Protein AF-E4SMY9-F1 (afdb_monomer_lite)

Secondary structure (DSSP, 8-state):
-HHHHHHHT--PEEP-SSSPEEPTT--EETGGGTTSEEEEEPTT-S-EEE--EEE-TTS-S--SEEEEEEEEEE-SSTT-EEEEEEEEETTEEEEEEE---SSSEEEEEE-S-HHHHHHHHHHHHT--

Foldseek 3Di:
DVVVCVVVVFDKDKDPVPAFDAELLGDTPPVCLVVFFEWEDDPPDPDIDTFFEHDDLPPPDPGQWHFNIWIKTHDDDGQFIWIWGFTAGPNATFIKIFGDSDDRYTYIYGDPPPVVRVVSRCVSVVND

Organism: Lactobacillus amylovorus (strain GRL 1112) (NCBI:txid695560)

InterPro domains:
  IPR031927 Domain of unknown function DUF4767 [PF15983] (1-124)

pLDDT: mean 91.86, std 8.07, range [57.59, 98.44]

Radius of gyration: 13.88 Å; chains: 1; bounding box: 33×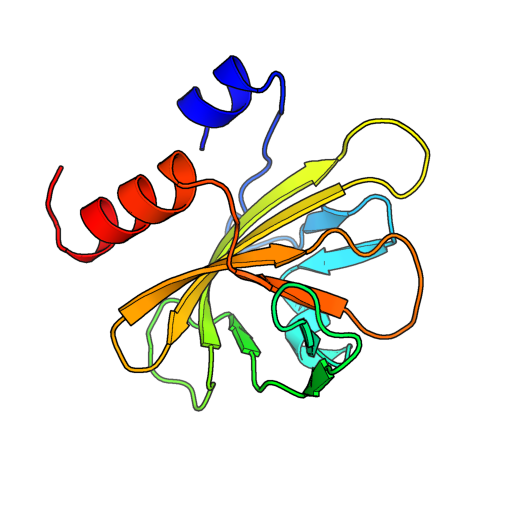34×29 Å

Sequence (128 aa):
MNRFGTKMKQKYKEYNGQESIETLAGEKYPDDFNNRTFKMCSDNSKKTETINIGWDPSLKKDYDYHVVSIFNCNVGNPEQHITYLFSVHDGQPVALVDQTTNGSDCMVKETANQEVRTAFANIFEGNN

Structure (mmCIF, N/CA/C/O backbone):
data_AF-E4SMY9-F1
#
_entry.id   AF-E4SMY9-F1
#
loop_
_atom_site.group_PDB
_atom_site.id
_atom_site.type_symbol
_atom_site.label_atom_id
_atom_site.label_alt_id
_atom_site.label_comp_id
_atom_site.label_asym_id
_atom_site.label_entity_id
_atom_site.label_seq_id
_atom_site.pdbx_PDB_ins_code
_atom_site.Cartn_x
_atom_site.Cartn_y
_atom_site.Cartn_z
_atom_site.occupancy
_atom_site.B_iso_or_equiv
_atom_site.auth_seq_id
_atom_site.auth_comp_id
_atom_site.auth_asym_id
_atom_site.auth_atom_id
_atom_site.pdbx_PDB_model_num
ATOM 1 N N . MET A 1 1 ? -0.209 12.789 -2.522 1.00 84.88 1 MET A N 1
ATOM 2 C CA . MET A 1 1 ? 1.076 12.276 -3.059 1.00 84.88 1 MET A CA 1
ATOM 3 C C . MET A 1 1 ? 1.822 13.217 -4.011 1.00 84.88 1 MET A C 1
ATOM 5 O O . MET A 1 1 ? 3.043 13.184 -3.995 1.00 84.88 1 MET A O 1
ATOM 9 N N . ASN A 1 2 ? 1.169 14.096 -4.785 1.00 82.12 2 ASN A N 1
ATOM 10 C CA . ASN A 1 2 ? 1.859 14.957 -5.771 1.00 82.12 2 ASN A CA 1
ATOM 11 C C . ASN A 1 2 ? 2.958 15.867 -5.192 1.00 82.12 2 ASN A C 1
ATOM 13 O O . ASN A 1 2 ? 4.069 15.877 -5.709 1.00 82.12 2 ASN A O 1
ATOM 17 N N . ARG A 1 3 ? 2.690 16.603 -4.102 1.00 85.75 3 ARG A N 1
ATOM 18 C CA . ARG A 1 3 ? 3.692 17.490 -3.470 1.00 85.75 3 ARG A CA 1
ATOM 19 C C . ARG A 1 3 ? 4.922 16.714 -2.987 1.00 85.75 3 ARG A C 1
ATOM 21 O O . ARG A 1 3 ? 6.050 17.118 -3.260 1.00 85.75 3 ARG A O 1
ATOM 28 N N . PHE A 1 4 ? 4.683 15.594 -2.309 1.00 87.81 4 PHE A N 1
ATOM 29 C CA . PHE A 1 4 ? 5.724 14.677 -1.853 1.00 87.81 4 PHE A CA 1
ATOM 30 C C . PHE A 1 4 ? 6.522 14.103 -3.032 1.00 87.81 4 PHE A C 1
ATOM 32 O O . PHE A 1 4 ? 7.747 14.192 -3.054 1.00 87.81 4 PHE A O 1
ATOM 39 N N . GLY A 1 5 ? 5.826 13.607 -4.059 1.00 84.38 5 GLY A N 1
ATOM 40 C CA . GLY A 1 5 ? 6.430 13.096 -5.284 1.00 84.38 5 GLY A CA 1
ATOM 41 C C . GLY A 1 5 ? 7.335 14.124 -5.960 1.00 84.38 5 GLY A C 1
ATOM 42 O O . GLY A 1 5 ? 8.495 13.830 -6.229 1.00 84.38 5 GLY A O 1
ATOM 43 N N . THR A 1 6 ? 6.875 15.366 -6.135 1.00 88.44 6 THR A N 1
ATOM 44 C CA . THR A 1 6 ? 7.694 16.454 -6.696 1.00 88.44 6 THR A CA 1
ATOM 45 C C . THR A 1 6 ? 8.964 16.699 -5.880 1.00 88.44 6 THR A C 1
ATOM 47 O O . THR A 1 6 ? 10.048 16.784 -6.458 1.00 88.44 6 THR A O 1
ATOM 50 N N . LYS A 1 7 ? 8.860 16.761 -4.545 1.00 90.25 7 LYS A N 1
ATOM 51 C CA . LYS A 1 7 ? 10.011 16.939 -3.641 1.00 90.25 7 LYS A CA 1
ATOM 52 C C . LYS A 1 7 ? 11.026 15.798 -3.778 1.00 90.25 7 LYS A C 1
ATOM 54 O O . LYS A 1 7 ? 12.226 16.053 -3.820 1.00 90.25 7 LYS A O 1
ATOM 59 N N . MET A 1 8 ? 10.544 14.563 -3.893 1.00 88.25 8 MET A N 1
ATOM 60 C CA . MET A 1 8 ? 11.370 13.357 -4.003 1.00 88.25 8 MET A CA 1
ATOM 61 C C . MET A 1 8 ? 11.770 13.002 -5.444 1.00 88.25 8 MET A C 1
ATOM 63 O O . MET A 1 8 ? 12.463 12.010 -5.651 1.00 88.25 8 MET A O 1
ATOM 67 N N . LYS A 1 9 ? 11.347 13.789 -6.445 1.00 90.69 9 LYS A N 1
ATOM 68 C CA . LYS A 1 9 ? 11.480 13.484 -7.885 1.00 90.69 9 LYS A CA 1
ATOM 69 C C . LYS A 1 9 ? 10.860 12.133 -8.285 1.00 90.69 9 LYS A C 1
ATOM 71 O O . LYS A 1 9 ? 11.370 11.436 -9.157 1.00 90.69 9 LYS A O 1
ATOM 76 N N . GLN A 1 10 ? 9.742 11.784 -7.660 1.00 91.62 10 GLN A N 1
ATOM 77 C CA . GLN A 1 10 ? 8.972 10.557 -7.864 1.00 91.62 10 GLN A CA 1
A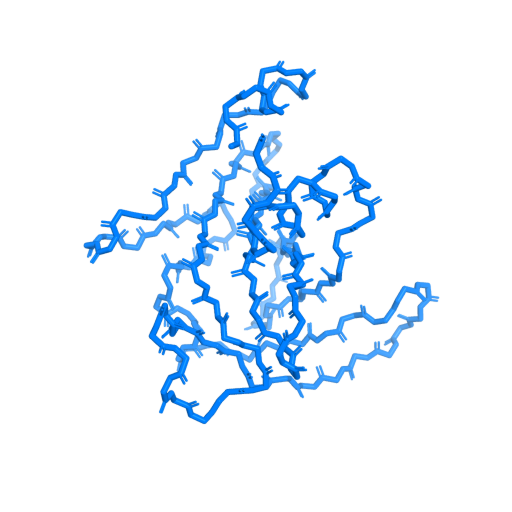TOM 78 C C . GLN A 1 10 ? 7.603 10.895 -8.470 1.00 91.62 10 GLN A C 1
ATOM 80 O O . GLN A 1 10 ? 6.915 11.807 -8.007 1.00 91.62 10 GLN A O 1
ATOM 85 N N . LYS A 1 11 ? 7.195 10.168 -9.514 1.00 92.88 11 LYS A N 1
ATOM 86 C CA . LYS A 1 11 ? 5.902 10.351 -10.192 1.00 92.88 11 LYS A CA 1
ATOM 87 C C . LYS A 1 11 ? 4.965 9.207 -9.822 1.00 92.88 11 LYS A C 1
ATOM 89 O O . LYS A 1 11 ? 5.031 8.135 -10.413 1.00 92.88 11 LYS A O 1
ATOM 94 N N . TYR A 1 12 ? 4.104 9.452 -8.841 1.00 94.50 12 TYR A N 1
ATOM 95 C CA . TYR A 1 12 ? 3.157 8.452 -8.360 1.00 94.50 12 TYR A CA 1
ATOM 96 C C . TYR A 1 12 ? 1.921 8.355 -9.260 1.00 94.50 12 TYR A C 1
ATOM 98 O O . TYR A 1 12 ? 1.291 9.369 -9.560 1.00 94.50 12 TYR A O 1
ATOM 106 N N . LYS A 1 13 ? 1.557 7.128 -9.638 1.00 95.56 13 LYS A N 1
ATOM 107 C CA . LYS A 1 13 ? 0.252 6.755 -10.190 1.00 95.56 13 LYS A CA 1
ATOM 108 C C . LYS A 1 13 ? -0.633 6.269 -9.045 1.00 95.56 13 LYS A C 1
ATOM 110 O O . LYS A 1 13 ? -0.235 5.369 -8.311 1.00 95.56 13 LYS A O 1
ATOM 115 N N . GLU A 1 14 ? -1.806 6.870 -8.899 1.00 96.56 14 GLU A N 1
ATOM 116 C CA . GLU A 1 14 ? -2.835 6.452 -7.942 1.00 96.56 14 GLU A CA 1
ATOM 117 C C . GLU A 1 14 ? -3.733 5.371 -8.548 1.00 96.56 14 GLU A C 1
ATOM 119 O O . GLU A 1 14 ? -4.023 5.406 -9.749 1.00 96.56 14 GLU A O 1
ATOM 124 N N . TYR A 1 15 ? -4.166 4.408 -7.732 1.00 97.06 15 TYR A N 1
ATOM 125 C CA . TYR A 1 15 ? -5.164 3.431 -8.156 1.00 97.06 15 TYR A CA 1
ATOM 126 C C . TYR A 1 15 ? -6.530 4.110 -8.242 1.00 97.06 15 TYR A C 1
ATOM 128 O O . TYR A 1 15 ? -7.012 4.685 -7.271 1.00 97.06 15 TYR A O 1
ATOM 136 N N . ASN A 1 16 ? -7.163 4.035 -9.409 1.00 91.38 16 ASN A N 1
ATOM 137 C CA . ASN A 1 16 ? -8.400 4.759 -9.708 1.00 91.38 16 ASN A CA 1
ATOM 138 C C . ASN A 1 16 ? -9.684 3.966 -9.399 1.00 91.38 16 ASN A C 1
ATOM 140 O O . ASN A 1 16 ? -10.776 4.454 -9.682 1.00 91.38 16 ASN A O 1
ATOM 144 N N . GLY A 1 17 ? -9.571 2.745 -8.865 1.00 91.19 17 GLY A N 1
ATOM 145 C CA . GLY A 1 17 ? -10.720 1.875 -8.599 1.00 91.19 17 GLY A CA 1
ATOM 146 C C . GLY A 1 17 ? -11.198 1.036 -9.790 1.00 91.19 17 GLY A C 1
ATOM 147 O O . GLY A 1 17 ? -12.201 0.341 -9.645 1.00 91.19 17 GLY A O 1
ATOM 148 N N . GLN A 1 18 ? -10.529 1.103 -10.946 1.00 90.00 18 GLN A N 1
ATOM 149 C CA . GLN A 1 18 ? -10.934 0.398 -12.170 1.00 90.00 18 GLN A CA 1
ATOM 150 C C . GLN A 1 18 ? -9.860 -0.558 -12.689 1.00 90.00 18 GLN A C 1
ATOM 152 O O . GLN A 1 18 ? -10.139 -1.735 -12.893 1.00 90.00 18 GLN A O 1
ATOM 157 N N . GLU A 1 19 ? -8.647 -0.052 -12.922 1.00 93.00 19 GLU A N 1
ATOM 158 C CA . GLU A 1 19 ? -7.559 -0.816 -13.535 1.00 93.00 19 GLU A CA 1
ATOM 159 C C . GLU A 1 19 ? -6.403 -0.977 -12.560 1.00 93.00 19 GLU A C 1
ATOM 161 O O . GLU A 1 19 ? -5.913 0.007 -11.991 1.00 93.00 19 GLU A O 1
ATOM 166 N N . SER A 1 20 ? -5.937 -2.214 -12.409 1.00 95.88 20 SER A N 1
ATOM 167 C CA . SER A 1 20 ? -4.780 -2.512 -11.578 1.00 95.88 20 SER A CA 1
ATOM 168 C C . SER A 1 20 ? -3.536 -1.761 -12.043 1.00 95.88 20 SER A C 1
ATOM 170 O O . SER A 1 20 ? -3.276 -1.576 -13.236 1.00 95.88 20 SER A O 1
ATOM 172 N N . ILE A 1 21 ? -2.739 -1.320 -11.076 1.00 96.19 21 ILE A N 1
ATOM 173 C CA . ILE A 1 21 ? -1.420 -0.760 -11.327 1.00 96.19 21 ILE A CA 1
ATOM 174 C C . ILE A 1 21 ? -0.408 -1.895 -11.364 1.00 96.19 21 ILE A C 1
ATOM 176 O O . ILE A 1 21 ? -0.197 -2.559 -10.354 1.00 96.19 21 ILE A O 1
ATOM 180 N N . GLU A 1 22 ? 0.251 -2.051 -12.506 1.00 94.75 22 GLU A N 1
ATOM 181 C CA . GLU A 1 22 ? 1.398 -2.940 -12.658 1.00 94.75 22 GLU A CA 1
ATOM 182 C C . GLU A 1 22 ? 2.702 -2.206 -12.290 1.00 94.75 22 GLU A C 1
ATOM 184 O O . GLU A 1 22 ? 2.991 -1.110 -12.797 1.00 94.75 22 GLU A O 1
ATOM 189 N N . THR A 1 23 ? 3.466 -2.775 -11.361 1.00 93.81 23 THR A N 1
ATOM 190 C CA . THR A 1 23 ? 4.821 -2.327 -11.002 1.00 93.81 23 THR A CA 1
ATOM 191 C C . THR A 1 23 ? 5.829 -2.799 -12.054 1.00 93.81 23 THR A C 1
ATOM 193 O O . THR A 1 23 ? 5.530 -3.641 -12.900 1.00 93.81 23 THR A O 1
ATOM 196 N N . LEU A 1 24 ? 7.065 -2.294 -12.000 1.00 91.94 24 LEU A N 1
ATOM 197 C CA . LEU A 1 24 ? 8.137 -2.843 -12.841 1.00 91.94 24 LEU A CA 1
ATOM 198 C C . LEU A 1 24 ? 8.545 -4.277 -12.468 1.00 91.94 24 LEU A C 1
ATOM 200 O O . LEU A 1 24 ? 9.108 -4.953 -13.324 1.00 91.94 24 LEU A O 1
ATOM 204 N N . ALA A 1 25 ? 8.302 -4.720 -11.232 1.00 91.69 25 ALA A N 1
ATOM 205 C CA . ALA A 1 25 ? 8.559 -6.092 -10.784 1.00 91.69 25 ALA A CA 1
ATOM 206 C C . ALA A 1 25 ? 7.383 -7.051 -11.086 1.00 91.69 25 ALA A C 1
ATOM 208 O O . ALA A 1 25 ? 7.497 -8.265 -10.922 1.00 91.69 25 ALA A O 1
ATOM 209 N N . GLY A 1 26 ? 6.281 -6.527 -11.637 1.00 91.94 26 GLY A N 1
ATOM 210 C CA . GLY A 1 26 ? 5.144 -7.301 -12.134 1.00 91.94 26 GLY A CA 1
ATOM 211 C C . GLY A 1 26 ? 4.040 -7.544 -11.104 1.00 91.94 26 GLY A C 1
ATOM 212 O O . GLY A 1 26 ? 3.092 -8.267 -11.410 1.00 91.94 26 GLY A O 1
ATOM 213 N N . GLU A 1 27 ? 4.134 -6.976 -9.896 1.00 94.00 27 GLU A N 1
ATOM 214 C CA . GLU A 1 27 ? 2.999 -6.859 -8.971 1.00 94.00 27 GLU A CA 1
ATOM 215 C C . GLU A 1 27 ? 1.861 -6.072 -9.628 1.00 94.00 27 GLU A C 1
ATOM 217 O O . GLU A 1 27 ? 2.083 -5.034 -10.254 1.00 94.00 27 GLU A O 1
ATOM 222 N N . LYS A 1 28 ? 0.625 -6.526 -9.431 1.00 95.62 28 LYS A N 1
ATOM 223 C CA . LYS A 1 28 ? -0.602 -5.892 -9.917 1.00 95.62 28 LYS A CA 1
ATOM 224 C C . LYS A 1 28 ? -1.485 -5.519 -8.743 1.00 95.62 28 LYS A C 1
ATOM 226 O O . LYS A 1 28 ? -2.148 -6.366 -8.163 1.00 95.62 28 LYS A O 1
ATOM 231 N N . TYR A 1 29 ? -1.526 -4.240 -8.400 1.00 96.50 29 TYR A N 1
ATOM 232 C CA . TYR A 1 29 ? -2.331 -3.751 -7.285 1.00 96.50 29 TYR A CA 1
ATOM 233 C C . TYR A 1 29 ? -3.667 -3.174 -7.762 1.00 96.50 29 TYR A C 1
ATOM 235 O O . TYR A 1 29 ? -3.642 -2.303 -8.632 1.00 96.50 29 TYR A O 1
ATOM 243 N N . PRO A 1 30 ? -4.814 -3.551 -7.166 1.00 97.31 30 PRO A N 1
ATOM 244 C CA . PRO A 1 30 ? -4.973 -4.375 -5.961 1.00 97.31 30 PRO A CA 1
ATOM 245 C C . PRO A 1 30 ? -5.095 -5.893 -6.199 1.00 97.31 30 PRO A C 1
ATOM 247 O O . PRO A 1 30 ? -5.203 -6.624 -5.219 1.00 97.31 30 PRO A O 1
ATOM 250 N N . ASP A 1 31 ? -5.124 -6.376 -7.444 1.00 97.00 31 ASP A N 1
ATOM 251 C CA . ASP A 1 31 ? -5.420 -7.789 -7.757 1.00 97.00 31 ASP A CA 1
ATOM 252 C C . ASP A 1 31 ? -4.568 -8.793 -6.970 1.00 97.00 31 ASP A C 1
ATOM 254 O O . ASP A 1 31 ? -5.078 -9.800 -6.473 1.00 97.00 31 ASP A O 1
ATOM 258 N N . ASP A 1 32 ? -3.283 -8.495 -6.801 1.00 96.06 32 ASP A N 1
ATOM 259 C CA . ASP A 1 32 ? -2.321 -9.379 -6.161 1.00 96.06 32 ASP A CA 1
ATOM 260 C C . ASP A 1 32 ? -2.545 -9.566 -4.665 1.00 96.06 32 ASP A C 1
ATOM 262 O O . ASP A 1 32 ? -2.047 -10.555 -4.135 1.00 96.06 32 ASP A O 1
ATOM 266 N N . PHE A 1 33 ? -3.386 -8.755 -4.008 1.00 96.69 33 PHE A N 1
ATOM 267 C CA . PHE A 1 33 ? -3.861 -9.074 -2.654 1.00 96.69 33 PHE A CA 1
ATOM 268 C C . PHE A 1 33 ? -4.538 -10.450 -2.574 1.00 96.69 33 PHE A C 1
ATOM 270 O O . PHE A 1 33 ? -4.516 -11.073 -1.520 1.00 96.69 33 PHE A O 1
ATOM 277 N N . ASN A 1 34 ? -5.115 -10.942 -3.677 1.00 94.88 34 ASN A N 1
ATOM 278 C CA . ASN A 1 34 ? -5.731 -12.271 -3.736 1.00 94.88 34 ASN A CA 1
ATOM 279 C C . ASN A 1 34 ? -4.851 -13.327 -4.426 1.00 94.88 34 ASN A C 1
ATOM 281 O O . ASN A 1 34 ? -5.177 -14.511 -4.369 1.00 94.88 34 ASN A O 1
ATOM 285 N N . ASN A 1 35 ? -3.767 -12.920 -5.094 1.00 94.00 35 ASN A N 1
ATOM 286 C CA . ASN A 1 35 ? -2.945 -13.818 -5.916 1.00 94.00 35 ASN A CA 1
ATOM 287 C C . ASN A 1 35 ? -1.559 -14.093 -5.322 1.00 94.00 35 ASN A C 1
ATOM 289 O O . ASN A 1 35 ? -0.867 -14.993 -5.800 1.00 94.00 35 ASN A O 1
ATOM 293 N N . ARG A 1 36 ? -1.131 -13.322 -4.316 1.00 94.00 36 ARG A N 1
ATOM 294 C CA . ARG A 1 36 ? 0.198 -13.421 -3.706 1.00 94.00 36 ARG A CA 1
ATOM 295 C C . ARG A 1 36 ? 0.117 -13.457 -2.189 1.00 94.00 36 ARG A C 1
ATOM 297 O O . ARG A 1 36 ? -0.817 -12.946 -1.579 1.00 94.00 36 ARG A O 1
ATOM 304 N N . THR A 1 37 ? 1.146 -14.038 -1.579 1.00 95.75 37 THR A N 1
ATOM 305 C CA . THR A 1 37 ? 1.329 -13.974 -0.128 1.00 95.75 37 THR A CA 1
ATOM 306 C C . THR A 1 37 ? 1.937 -12.626 0.233 1.00 95.75 37 THR A C 1
ATOM 308 O O . THR A 1 37 ? 2.974 -12.254 -0.316 1.00 95.75 37 THR A O 1
ATOM 311 N N . PHE A 1 38 ? 1.336 -11.923 1.189 1.00 96.50 38 PHE A N 1
ATOM 312 C CA . PHE A 1 38 ? 1.902 -10.699 1.746 1.00 96.50 38 PHE A CA 1
ATOM 313 C C . PHE A 1 38 ? 2.588 -10.983 3.069 1.00 96.50 38 PHE A C 1
ATOM 315 O O . PHE A 1 38 ? 2.040 -11.665 3.939 1.00 96.50 38 PHE A O 1
ATOM 322 N N . LYS A 1 39 ? 3.792 -10.437 3.223 1.00 95.44 39 LYS A N 1
ATOM 323 C CA . LYS A 1 39 ? 4.583 -10.592 4.436 1.00 95.44 39 LYS A CA 1
ATOM 324 C C . LYS A 1 39 ? 5.038 -9.248 4.977 1.00 95.44 39 LYS A C 1
ATOM 326 O O . LYS A 1 39 ? 5.624 -8.452 4.248 1.00 95.44 39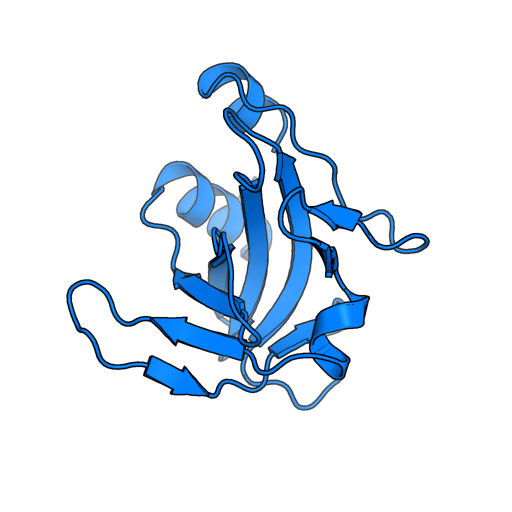 LYS A O 1
ATOM 331 N N . MET A 1 40 ? 4.820 -9.032 6.269 1.00 94.31 40 MET A N 1
ATOM 332 C CA . MET A 1 40 ? 5.326 -7.870 6.987 1.00 94.31 40 MET A CA 1
ATOM 333 C C . MET A 1 40 ? 6.780 -8.105 7.403 1.00 94.31 40 MET A C 1
ATOM 335 O O . MET A 1 40 ? 7.100 -9.071 8.099 1.00 94.31 40 MET A O 1
ATOM 339 N N . CYS A 1 41 ? 7.667 -7.210 6.981 1.00 89.88 41 CYS A N 1
ATOM 340 C CA . CYS A 1 41 ? 9.037 -7.109 7.460 1.00 89.88 41 CYS A CA 1
ATOM 341 C C . CYS A 1 41 ? 9.069 -6.214 8.701 1.00 89.88 41 CYS A C 1
ATOM 343 O O . CYS A 1 41 ? 8.780 -5.021 8.620 1.00 89.88 41 CYS A O 1
ATOM 345 N N . SER A 1 42 ? 9.493 -6.767 9.835 1.00 78.62 42 SER A N 1
ATOM 346 C CA . SER A 1 42 ? 9.804 -5.959 11.018 1.00 78.62 42 SER A CA 1
ATOM 347 C C . SER A 1 42 ? 11.149 -5.250 10.833 1.00 78.62 42 SER A C 1
ATOM 349 O O . SER A 1 42 ? 12.122 -5.858 10.375 1.00 78.62 42 SER A O 1
ATOM 351 N N . ASP A 1 43 ? 11.216 -3.960 11.174 1.00 65.62 43 ASP A N 1
ATOM 352 C CA . ASP A 1 43 ? 12.412 -3.141 10.952 1.00 65.62 43 ASP A CA 1
ATOM 353 C C . ASP A 1 43 ? 13.665 -3.788 11.576 1.00 65.62 43 ASP A C 1
ATOM 355 O O . ASP A 1 43 ? 13.685 -4.191 12.740 1.00 65.62 43 ASP A O 1
ATOM 359 N N . ASN A 1 44 ? 14.728 -3.889 10.770 1.00 57.59 44 ASN A N 1
ATOM 360 C CA . ASN A 1 44 ? 16.040 -4.464 11.101 1.00 57.59 44 ASN A CA 1
ATOM 361 C C . ASN A 1 44 ? 16.089 -5.963 11.452 1.00 57.59 44 ASN A C 1
ATOM 363 O O . ASN A 1 44 ? 17.162 -6.462 11.804 1.00 57.59 44 ASN A O 1
ATOM 367 N N . SER A 1 45 ? 14.993 -6.713 11.317 1.00 58.97 45 SER A N 1
ATOM 368 C CA . SER A 1 45 ? 14.989 -8.157 11.555 1.00 58.97 45 SER A CA 1
ATOM 369 C C . SER A 1 45 ? 14.751 -8.938 10.255 1.00 58.97 45 SER A C 1
ATOM 371 O O . SER A 1 45 ? 13.998 -8.522 9.383 1.00 58.97 45 SER A O 1
ATOM 373 N N . LYS A 1 46 ? 15.389 -10.109 10.105 1.00 69.94 46 LYS A N 1
ATOM 374 C CA . LYS A 1 46 ? 15.078 -11.054 9.010 1.00 69.94 46 LYS A CA 1
ATOM 375 C C . LYS A 1 46 ? 13.744 -11.787 9.230 1.00 69.94 46 LYS A C 1
ATOM 377 O O . LYS A 1 46 ? 13.430 -12.710 8.480 1.00 69.94 46 LYS A O 1
ATOM 382 N N . LYS A 1 47 ? 12.998 -11.459 10.292 1.00 80.31 47 LYS A N 1
ATOM 383 C CA . LYS A 1 47 ? 11.716 -12.096 10.583 1.00 80.31 47 LYS A CA 1
ATOM 384 C C . LYS A 1 47 ? 10.632 -11.445 9.747 1.00 80.31 47 LYS A C 1
ATOM 386 O O . LYS A 1 47 ? 10.532 -10.222 9.666 1.00 80.31 47 LYS A O 1
ATOM 391 N N . THR A 1 48 ? 9.825 -12.313 9.168 1.00 89.31 48 THR A N 1
ATOM 392 C CA . THR A 1 48 ? 8.684 -11.946 8.350 1.00 89.31 48 THR A CA 1
ATOM 393 C C . THR A 1 48 ? 7.484 -12.711 8.874 1.00 89.31 48 THR A C 1
ATOM 395 O O . THR A 1 48 ? 7.623 -13.867 9.284 1.00 89.31 48 THR A O 1
ATOM 398 N N . GLU A 1 49 ? 6.330 -12.065 8.899 1.00 93.25 49 GLU A N 1
ATOM 399 C CA . GLU A 1 49 ? 5.057 -12.687 9.256 1.00 93.25 49 GLU A CA 1
ATOM 400 C C . GLU A 1 49 ? 4.086 -12.532 8.094 1.00 93.25 49 GLU A C 1
ATOM 402 O O . GLU A 1 49 ? 4.102 -11.514 7.409 1.00 93.25 49 GLU A O 1
ATOM 407 N N . THR A 1 50 ? 3.288 -13.565 7.829 1.00 95.50 50 THR A N 1
ATOM 408 C CA . THR A 1 50 ? 2.229 -13.462 6.818 1.00 95.50 50 THR A CA 1
ATOM 409 C C . THR A 1 50 ? 1.097 -12.636 7.401 1.00 95.50 50 THR A C 1
ATOM 411 O O . THR A 1 50 ? 0.686 -12.903 8.526 1.00 95.50 50 THR A O 1
ATOM 414 N N . ILE A 1 51 ? 0.617 -11.658 6.641 1.00 96.38 51 ILE A N 1
ATOM 415 C CA . ILE A 1 51 ? -0.455 -10.756 7.066 1.00 96.38 51 ILE A CA 1
ATOM 416 C C . ILE A 1 51 ? -1.677 -10.921 6.171 1.00 96.38 51 ILE A C 1
ATOM 418 O O . ILE A 1 51 ? -1.545 -11.180 4.972 1.00 96.38 51 ILE A O 1
ATOM 422 N N . ASN A 1 52 ? -2.863 -10.731 6.742 1.00 97.12 52 ASN A N 1
ATOM 423 C CA . ASN A 1 52 ? -4.096 -10.661 5.978 1.00 97.12 52 ASN A CA 1
ATOM 424 C C . ASN A 1 52 ? -4.342 -9.205 5.546 1.00 97.12 52 ASN A C 1
ATOM 426 O O . ASN A 1 52 ? -4.757 -8.364 6.339 1.00 97.12 52 ASN A O 1
ATOM 430 N N . ILE A 1 53 ? -4.044 -8.880 4.291 1.00 98.25 53 ILE A N 1
ATOM 431 C CA . ILE A 1 53 ? -4.124 -7.519 3.742 1.00 98.25 53 ILE A CA 1
ATOM 432 C C . ILE A 1 53 ? -4.974 -7.514 2.478 1.00 98.25 53 ILE A C 1
ATOM 434 O O . ILE A 1 53 ? -4.880 -8.421 1.652 1.00 98.25 53 ILE A O 1
ATOM 438 N N . GLY A 1 54 ? -5.778 -6.471 2.287 1.00 98.06 54 GLY A N 1
ATOM 439 C CA . GLY A 1 54 ? -6.558 -6.358 1.064 1.00 98.06 54 GLY A CA 1
ATOM 440 C C . GLY A 1 54 ? -7.201 -5.003 0.841 1.00 98.06 54 GLY A C 1
ATOM 441 O O . GLY A 1 54 ? -7.282 -4.163 1.734 1.00 98.06 54 GLY A O 1
ATOM 442 N N . TRP A 1 55 ? -7.679 -4.796 -0.387 1.00 98.00 55 TRP A N 1
ATOM 443 C CA . TRP A 1 55 ? -8.420 -3.595 -0.765 1.00 98.00 55 TRP A CA 1
ATOM 444 C C . TRP A 1 55 ? -9.791 -3.561 -0.080 1.00 98.00 55 TRP A C 1
ATOM 446 O O . TRP A 1 55 ? -10.696 -4.351 -0.400 1.00 98.00 55 TRP A O 1
ATOM 456 N N . ASP A 1 56 ? -9.942 -2.624 0.853 1.00 97.50 56 ASP A N 1
ATOM 457 C CA . ASP A 1 56 ? -11.162 -2.398 1.620 1.00 97.50 56 ASP A CA 1
ATOM 458 C C . ASP A 1 56 ? -11.316 -0.924 2.032 1.00 97.50 56 ASP A C 1
ATOM 460 O O . ASP A 1 56 ? -11.202 -0.579 3.208 1.00 97.50 56 ASP A O 1
ATOM 464 N N . PRO A 1 57 ? -11.651 -0.031 1.085 1.00 95.56 57 PRO A N 1
ATOM 465 C CA . PRO A 1 57 ? -11.919 1.375 1.390 1.00 95.56 57 PRO A CA 1
ATOM 466 C C . PRO A 1 57 ? -13.137 1.577 2.308 1.00 95.56 57 PRO A C 1
ATOM 468 O O . PRO A 1 57 ? -13.359 2.683 2.791 1.00 95.56 57 PRO A O 1
ATOM 471 N N . SER A 1 58 ? -13.953 0.537 2.528 1.00 95.81 58 SER A N 1
ATOM 472 C CA . SER A 1 58 ? -15.161 0.606 3.352 1.00 95.81 58 SER A CA 1
ATOM 473 C C . SER A 1 58 ? -14.972 0.148 4.797 1.00 95.81 58 SER A C 1
ATOM 475 O O . SER A 1 58 ? -15.880 0.375 5.594 1.00 95.81 58 SER A O 1
ATOM 477 N N . LEU A 1 59 ? -13.832 -0.477 5.118 1.00 95.88 59 LEU A N 1
ATOM 478 C CA . LEU A 1 59 ? -13.525 -1.065 6.429 1.00 95.88 59 LEU A CA 1
ATOM 479 C C . LEU A 1 59 ? -14.583 -2.087 6.894 1.00 95.88 59 LEU A C 1
ATOM 481 O O . LEU A 1 59 ? -15.017 -2.076 8.044 1.00 95.88 59 LEU A O 1
ATOM 485 N N . LYS A 1 60 ? -15.067 -2.928 5.972 1.00 95.75 60 LYS A N 1
ATOM 486 C CA . LYS A 1 60 ? -16.139 -3.916 6.222 1.00 95.75 60 LYS A CA 1
ATOM 487 C C . LYS A 1 60 ? -15.714 -5.364 6.005 1.00 95.75 60 LYS A C 1
ATOM 489 O O . LYS A 1 60 ? -16.509 -6.263 6.275 1.00 95.75 60 LYS A O 1
ATOM 494 N N . LYS A 1 61 ? -14.529 -5.596 5.448 1.00 96.00 61 LYS A N 1
ATOM 495 C CA . LYS A 1 61 ? -13.987 -6.936 5.212 1.00 96.00 61 LYS A CA 1
ATOM 496 C C . LYS A 1 61 ? -13.170 -7.390 6.417 1.00 96.00 61 LYS A C 1
ATOM 498 O O . LYS A 1 61 ? -12.835 -6.589 7.274 1.00 96.00 61 LYS A O 1
ATOM 503 N N . ASP A 1 62 ? -12.866 -8.677 6.472 1.00 95.25 62 ASP A N 1
ATOM 504 C CA . ASP A 1 62 ? -12.038 -9.264 7.524 1.00 95.25 62 ASP A CA 1
ATOM 505 C C . ASP A 1 62 ? -10.575 -9.286 7.057 1.00 95.25 62 ASP A C 1
ATOM 507 O O . ASP A 1 62 ? -10.120 -10.257 6.450 1.00 95.25 62 ASP A O 1
ATOM 511 N N . TYR A 1 63 ? -9.883 -8.157 7.232 1.00 97.44 63 TYR A N 1
ATOM 512 C CA . TYR A 1 63 ? -8.460 -7.982 6.934 1.00 97.44 63 TYR A CA 1
ATOM 513 C C . TYR A 1 63 ? -7.753 -7.414 8.164 1.00 97.44 63 TYR A C 1
ATOM 515 O O . TYR A 1 63 ? -8.291 -6.528 8.817 1.00 97.44 63 TYR A O 1
ATOM 523 N N . ASP A 1 64 ? -6.523 -7.854 8.437 1.00 96.19 64 ASP A N 1
ATOM 524 C CA . ASP A 1 64 ? -5.675 -7.204 9.443 1.00 96.19 64 ASP A CA 1
ATOM 525 C C . ASP A 1 64 ? -5.326 -5.783 8.971 1.00 96.19 64 ASP A C 1
ATOM 527 O O . ASP A 1 64 ? -5.354 -4.828 9.743 1.00 96.19 64 ASP A O 1
ATOM 531 N N . TYR A 1 65 ? -5.020 -5.639 7.676 1.00 98.12 65 TYR A N 1
ATOM 532 C CA . TYR A 1 65 ? -4.698 -4.367 7.034 1.00 98.12 65 TYR A CA 1
ATOM 533 C C . TYR A 1 65 ? -5.702 -4.054 5.922 1.00 98.12 65 TYR A C 1
ATOM 535 O O . TYR A 1 65 ? -5.671 -4.634 4.832 1.00 98.12 65 TYR A O 1
ATOM 543 N N . HIS A 1 66 ? -6.567 -3.076 6.172 1.00 98.38 66 HIS A N 1
ATOM 544 C CA . HIS A 1 66 ? -7.552 -2.598 5.208 1.00 98.38 66 HIS A CA 1
ATOM 545 C C . HIS A 1 66 ? -6.933 -1.511 4.333 1.00 98.38 66 HIS A C 1
ATOM 547 O O . HIS A 1 66 ? -6.805 -0.365 4.759 1.00 98.38 66 HIS A O 1
ATOM 553 N N . VAL A 1 67 ? -6.530 -1.840 3.110 1.00 98.31 67 VAL A N 1
ATOM 554 C CA . VAL A 1 67 ? -5.950 -0.867 2.177 1.00 98.31 67 VAL A CA 1
ATOM 555 C C . VAL A 1 67 ? -7.053 0.023 1.615 1.00 98.31 67 VAL A C 1
ATOM 557 O O . VAL A 1 67 ? -8.000 -0.460 0.991 1.00 98.31 67 VAL A O 1
ATOM 560 N N . VAL A 1 68 ? -6.903 1.331 1.818 1.00 97.69 68 VAL A N 1
ATOM 561 C CA . VAL A 1 68 ? -7.871 2.366 1.427 1.00 97.69 68 VAL A CA 1
ATOM 562 C C . VAL A 1 68 ? -7.367 3.253 0.287 1.00 97.69 68 VAL A C 1
ATOM 564 O O . VAL A 1 68 ? -8.165 3.902 -0.384 1.00 97.69 68 VAL A O 1
ATOM 567 N N . SER A 1 69 ? -6.053 3.289 0.039 1.00 97.75 69 SER A N 1
ATOM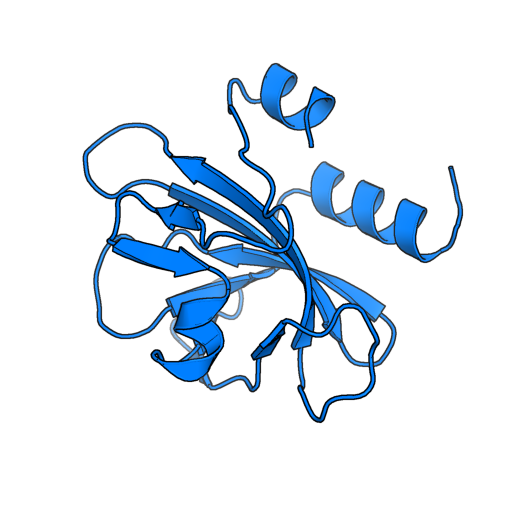 568 C CA . SER A 1 69 ? -5.470 3.986 -1.113 1.00 97.75 69 SER A CA 1
ATOM 569 C C . SER A 1 69 ? -4.118 3.387 -1.509 1.00 97.75 69 SER A C 1
ATOM 571 O O . SER A 1 69 ? -3.371 2.894 -0.662 1.00 97.75 69 SER A O 1
ATOM 573 N N . ILE A 1 70 ? -3.805 3.416 -2.808 1.00 98.44 70 ILE A N 1
ATOM 574 C CA . ILE A 1 70 ? -2.607 2.800 -3.390 1.00 98.44 70 ILE A CA 1
ATOM 575 C C . ILE A 1 70 ? -1.939 3.795 -4.329 1.00 98.44 70 ILE A C 1
ATOM 577 O O . ILE A 1 70 ? -2.584 4.346 -5.224 1.00 98.44 70 ILE A O 1
ATOM 581 N N . PHE A 1 71 ? -0.630 3.976 -4.166 1.00 97.69 71 PHE A N 1
ATOM 582 C CA . PHE A 1 71 ? 0.178 4.799 -5.057 1.00 97.69 71 PHE A CA 1
ATOM 583 C C . PHE A 1 71 ? 1.457 4.079 -5.441 1.00 97.69 71 PHE A C 1
ATOM 585 O O . PHE A 1 71 ? 2.244 3.721 -4.572 1.00 97.69 71 PHE A O 1
ATOM 592 N N . ASN A 1 72 ? 1.720 3.952 -6.736 1.00 97.12 72 ASN A N 1
ATOM 593 C CA . ASN A 1 72 ? 2.952 3.357 -7.235 1.00 97.12 72 ASN A CA 1
ATOM 594 C C . ASN A 1 72 ? 3.825 4.386 -7.956 1.00 97.12 72 ASN A C 1
ATOM 596 O O . ASN A 1 72 ? 3.334 5.146 -8.789 1.00 97.12 72 ASN A O 1
ATOM 600 N N . CYS A 1 73 ? 5.127 4.369 -7.694 1.00 95.25 73 CYS A N 1
ATOM 601 C CA . CYS A 1 73 ? 6.131 5.025 -8.517 1.00 95.25 73 CYS A CA 1
ATOM 602 C C . CYS A 1 73 ? 7.143 3.985 -8.992 1.00 95.25 73 CYS A C 1
ATOM 604 O O . CYS A 1 73 ? 7.932 3.475 -8.202 1.00 95.25 73 CYS A O 1
ATOM 606 N N . ASN A 1 74 ? 7.179 3.739 -10.297 1.00 92.56 74 ASN A N 1
ATOM 607 C CA . ASN A 1 74 ? 8.275 3.005 -10.919 1.00 92.56 74 ASN A CA 1
ATOM 608 C C . ASN A 1 74 ? 9.512 3.921 -10.953 1.00 92.56 74 ASN A C 1
ATOM 610 O O . ASN A 1 74 ? 9.414 5.076 -11.379 1.00 92.56 74 ASN A O 1
ATOM 614 N N . VAL A 1 75 ? 10.654 3.451 -10.449 1.00 86.25 75 VAL A N 1
ATOM 615 C CA . VAL A 1 75 ? 11.882 4.251 -10.287 1.00 86.25 75 VAL A CA 1
ATOM 616 C C . VAL A 1 75 ? 13.087 3.491 -10.831 1.00 86.25 75 VAL A C 1
ATOM 618 O O . VAL A 1 75 ? 13.156 2.292 -10.666 1.00 86.25 75 VAL A O 1
ATOM 621 N N . GLY A 1 76 ? 14.074 4.179 -11.414 1.00 77.81 76 GLY A N 1
ATOM 622 C CA . GLY A 1 76 ? 15.407 3.601 -11.642 1.00 77.81 76 GLY A CA 1
ATOM 623 C C . GLY A 1 76 ? 15.499 2.416 -12.622 1.00 77.81 76 GLY A C 1
ATOM 624 O O . GLY A 1 76 ? 14.910 2.449 -13.702 1.00 77.81 76 GLY A O 1
ATOM 625 N N . ASN A 1 77 ? 16.355 1.450 -12.252 1.00 72.56 77 ASN A N 1
ATOM 626 C CA . ASN A 1 77 ? 16.726 0.235 -12.999 1.00 72.56 77 ASN A CA 1
ATOM 627 C C . ASN A 1 77 ? 15.518 -0.703 -13.222 1.00 72.56 77 ASN A C 1
ATOM 629 O O . ASN A 1 77 ? 14.461 -0.470 -12.635 1.00 72.56 77 ASN A O 1
ATOM 633 N N . PRO A 1 78 ? 15.651 -1.777 -14.032 1.00 78.38 78 PRO A N 1
ATOM 634 C CA . PRO A 1 78 ? 14.583 -2.767 -14.174 1.00 78.38 78 PRO A CA 1
ATOM 635 C C . PRO A 1 78 ? 14.073 -3.248 -12.805 1.00 78.38 78 PRO A C 1
ATOM 637 O O . PRO A 1 78 ? 14.866 -3.382 -11.874 1.00 78.38 78 PRO A O 1
ATOM 640 N N . GLU A 1 79 ? 12.760 -3.467 -12.697 1.00 84.12 79 GLU A N 1
ATOM 641 C CA . GLU A 1 79 ? 12.052 -4.016 -11.520 1.00 84.12 79 GLU A CA 1
ATOM 642 C C . GLU A 1 79 ? 11.924 -3.092 -10.295 1.00 84.12 79 GLU A C 1
ATOM 644 O O . GLU A 1 79 ? 11.179 -3.389 -9.366 1.00 84.12 79 GLU A O 1
ATOM 649 N N . GLN A 1 80 ? 12.578 -1.929 -10.273 1.00 91.56 80 GLN A N 1
ATOM 650 C CA . GLN A 1 80 ? 12.518 -1.040 -9.114 1.00 91.56 80 GLN A CA 1
ATOM 651 C C . GLN A 1 80 ? 11.211 -0.229 -9.059 1.00 91.56 80 GLN A C 1
ATOM 653 O O . GLN A 1 80 ? 10.847 0.521 -9.970 1.00 91.56 80 GLN A O 1
ATOM 658 N N . HIS A 1 81 ? 10.514 -0.325 -7.930 1.00 94.75 81 HIS A N 1
ATOM 659 C CA . HIS A 1 81 ? 9.300 0.436 -7.664 1.00 94.75 81 HIS A CA 1
ATOM 660 C C . HIS A 1 81 ? 9.216 0.868 -6.194 1.00 94.75 81 HIS A C 1
ATOM 662 O O . HIS A 1 81 ? 9.970 0.418 -5.327 1.00 94.75 81 HIS A O 1
ATOM 668 N N . ILE A 1 82 ? 8.316 1.812 -5.933 1.00 95.56 82 ILE A N 1
ATOM 669 C CA . ILE A 1 82 ? 7.908 2.241 -4.599 1.00 95.56 82 ILE A CA 1
ATOM 670 C C . ILE A 1 82 ? 6.388 2.265 -4.613 1.00 95.56 82 ILE A C 1
ATOM 672 O O . ILE A 1 82 ? 5.785 3.189 -5.169 1.00 95.56 82 ILE A O 1
ATOM 676 N N . THR A 1 83 ? 5.768 1.250 -4.022 1.00 97.31 83 THR A N 1
ATOM 677 C CA . THR A 1 83 ? 4.314 1.180 -3.896 1.00 97.31 83 THR A CA 1
ATOM 678 C C . THR A 1 83 ? 3.910 1.448 -2.458 1.00 97.31 83 THR A C 1
ATOM 680 O O . THR A 1 83 ? 4.203 0.669 -1.560 1.00 97.31 83 THR A O 1
ATOM 683 N N . TYR A 1 84 ? 3.237 2.571 -2.234 1.00 98.19 84 TYR A N 1
ATOM 684 C CA . TYR A 1 84 ? 2.614 2.885 -0.958 1.00 98.19 84 TYR A CA 1
ATOM 685 C C . TYR A 1 84 ? 1.217 2.283 -0.890 1.00 98.19 84 TYR A C 1
ATOM 687 O O . TYR A 1 84 ? 0.393 2.525 -1.776 1.00 98.19 84 TYR A O 1
ATOM 695 N N . LEU A 1 85 ? 0.960 1.553 0.192 1.00 98.38 85 LEU A N 1
ATOM 696 C CA . LEU A 1 85 ? -0.341 1.004 0.550 1.00 98.38 85 LEU A CA 1
ATOM 697 C C . LEU A 1 85 ? -0.799 1.716 1.825 1.00 98.38 85 LEU A C 1
ATOM 699 O O . LEU A 1 85 ? -0.311 1.444 2.923 1.00 98.38 85 LEU A O 1
ATOM 703 N N . PHE A 1 86 ? -1.697 2.682 1.672 1.00 98.31 86 PHE A N 1
ATOM 704 C CA . PHE A 1 86 ? -2.298 3.380 2.801 1.00 98.31 86 PHE A CA 1
ATOM 705 C C . PHE A 1 86 ? -3.404 2.507 3.365 1.00 98.31 86 PHE A C 1
ATOM 707 O O . PHE A 1 86 ? -4.352 2.174 2.651 1.00 98.31 86 PHE A O 1
ATOM 714 N N . SER A 1 87 ? -3.259 2.113 4.623 1.00 98.25 87 SER A N 1
ATOM 715 C CA . SER A 1 87 ? -4.093 1.096 5.247 1.00 98.25 87 SER A CA 1
ATOM 716 C C . SER A 1 87 ? -4.598 1.517 6.616 1.00 98.25 87 SER A C 1
ATOM 718 O O . SER A 1 87 ? -4.014 2.379 7.266 1.00 98.25 87 SER A O 1
ATOM 720 N N . VAL A 1 88 ? -5.685 0.901 7.055 1.00 98.19 88 VAL A N 1
ATOM 721 C CA . VAL A 1 88 ? -6.155 0.971 8.436 1.00 98.19 88 VAL A CA 1
ATOM 722 C C . VAL A 1 88 ? -5.894 -0.381 9.082 1.00 98.19 88 VAL A C 1
ATOM 724 O O . VAL A 1 88 ? -6.234 -1.408 8.499 1.00 98.19 88 VAL A O 1
ATOM 727 N N . HIS A 1 89 ? -5.282 -0.371 10.260 1.00 97.00 89 HIS A N 1
ATOM 728 C CA . HIS A 1 89 ? -4.983 -1.554 11.064 1.00 97.00 89 HIS A CA 1
ATOM 729 C C . HIS A 1 89 ? -5.344 -1.240 12.515 1.00 97.00 89 HIS A C 1
ATOM 731 O O . HIS A 1 89 ? -4.923 -0.205 13.030 1.00 97.00 89 HIS A O 1
ATOM 737 N N . ASP A 1 90 ? -6.190 -2.061 13.141 1.00 95.44 90 ASP A N 1
ATOM 738 C CA . ASP A 1 90 ? -6.715 -1.832 14.498 1.00 95.44 90 ASP A CA 1
ATOM 739 C C . ASP A 1 90 ? -7.287 -0.414 14.717 1.00 95.44 90 ASP A C 1
ATOM 741 O O . ASP A 1 90 ? -7.117 0.222 15.759 1.00 95.44 90 ASP A O 1
ATOM 745 N N . GLY A 1 91 ? -7.965 0.119 13.693 1.00 95.12 91 GLY A N 1
ATOM 746 C CA . GLY A 1 91 ? -8.550 1.464 13.711 1.00 95.12 91 GLY A CA 1
ATOM 747 C C . GLY A 1 91 ? -7.536 2.611 13.616 1.00 95.12 91 GLY A C 1
ATOM 748 O O . GLY A 1 91 ? -7.933 3.769 13.738 1.00 95.12 91 GLY A O 1
ATOM 749 N N . GLN A 1 92 ? -6.254 2.316 13.389 1.00 96.88 92 GLN A N 1
ATOM 750 C CA . GLN A 1 92 ? -5.183 3.298 13.238 1.00 96.88 92 GLN A CA 1
ATOM 751 C C . GLN A 1 92 ? -4.703 3.392 11.780 1.00 96.88 92 GLN A C 1
ATOM 753 O O . GLN A 1 92 ? -4.631 2.374 11.084 1.00 96.88 92 GLN A O 1
ATOM 758 N N . PRO A 1 93 ? -4.342 4.594 11.296 1.00 97.62 93 PRO A N 1
ATOM 759 C CA . PRO A 1 93 ? -3.778 4.770 9.965 1.00 97.62 93 PRO A CA 1
ATOM 760 C C . PRO A 1 93 ? -2.331 4.260 9.917 1.00 97.62 93 PRO A C 1
ATOM 762 O O . PRO A 1 93 ? -1.449 4.780 10.598 1.00 97.62 93 PRO A O 1
ATOM 765 N N . VAL A 1 94 ? -2.061 3.282 9.052 1.00 97.62 94 VAL A N 1
ATOM 766 C CA . VAL A 1 94 ? -0.725 2.729 8.801 1.00 97.62 94 VAL A CA 1
ATOM 767 C C . VAL A 1 94 ? -0.370 2.874 7.323 1.00 97.62 94 VAL A C 1
ATOM 769 O O . VAL A 1 94 ? -1.067 2.377 6.437 1.00 97.62 94 VAL A O 1
ATOM 772 N N . ALA A 1 95 ? 0.741 3.554 7.036 1.00 97.69 95 ALA A N 1
ATOM 773 C CA . ALA A 1 95 ? 1.277 3.671 5.683 1.00 97.69 95 ALA A CA 1
ATOM 774 C C . ALA A 1 95 ? 2.351 2.602 5.453 1.00 97.69 95 ALA A C 1
ATOM 776 O O . ALA A 1 95 ? 3.466 2.709 5.970 1.00 97.69 95 ALA A O 1
ATOM 777 N N . LEU A 1 96 ? 2.021 1.585 4.659 1.00 97.56 96 LEU A N 1
ATOM 778 C CA . LEU A 1 96 ? 2.948 0.528 4.271 1.00 97.56 96 LEU A CA 1
ATOM 779 C C . LEU A 1 96 ? 3.646 0.873 2.953 1.00 97.56 96 LEU A C 1
ATOM 781 O O . LEU A 1 96 ? 3.129 1.638 2.136 1.00 97.56 96 LEU A O 1
ATOM 785 N N . VAL A 1 97 ? 4.824 0.295 2.741 1.00 97.00 97 VAL A N 1
ATOM 786 C CA . VAL A 1 97 ? 5.575 0.388 1.491 1.00 97.00 97 VAL A CA 1
ATOM 787 C C . VAL A 1 97 ? 6.031 -0.994 1.031 1.00 97.00 97 VAL A C 1
ATOM 789 O O . VAL A 1 97 ? 6.602 -1.756 1.811 1.00 97.00 97 VAL A O 1
ATOM 792 N N . ASP A 1 98 ? 5.786 -1.278 -0.244 1.00 95.56 98 ASP A N 1
ATOM 793 C CA . ASP A 1 98 ? 6.337 -2.398 -1.000 1.00 95.56 98 ASP A CA 1
ATOM 794 C C . ASP A 1 98 ? 7.396 -1.880 -1.984 1.00 95.56 98 ASP A C 1
ATOM 796 O O . ASP A 1 98 ? 7.204 -0.870 -2.671 1.00 95.56 98 ASP A O 1
ATOM 800 N N . GLN A 1 99 ? 8.536 -2.563 -1.998 1.00 93.75 99 GLN A N 1
ATOM 801 C CA . GLN A 1 99 ? 9.675 -2.312 -2.885 1.00 93.75 99 GLN A CA 1
ATOM 802 C C . GLN A 1 99 ? 10.311 -3.638 -3.332 1.00 93.75 99 GLN A C 1
ATOM 804 O O . GLN A 1 99 ? 11.525 -3.711 -3.546 1.00 93.75 99 GLN A O 1
ATOM 809 N N . THR A 1 100 ? 9.516 -4.708 -3.357 1.00 90.31 100 THR A N 1
ATOM 810 C CA . THR A 1 100 ? 9.956 -6.052 -3.720 1.00 90.31 100 THR A CA 1
ATOM 811 C C . THR A 1 100 ? 10.406 -6.055 -5.178 1.00 90.31 100 THR A C 1
ATOM 813 O O . THR A 1 100 ? 9.657 -5.701 -6.071 1.00 90.31 100 THR A O 1
ATOM 816 N N . THR A 1 101 ? 11.655 -6.431 -5.446 1.00 86.69 101 THR A N 1
ATOM 817 C CA . THR A 1 101 ? 12.167 -6.467 -6.828 1.00 86.69 101 THR A CA 1
ATOM 818 C C . THR A 1 101 ? 11.983 -7.831 -7.484 1.00 86.69 101 THR A C 1
ATOM 820 O O . THR A 1 101 ? 11.964 -7.930 -8.701 1.00 86.69 101 THR A O 1
ATOM 823 N N . ASN A 1 102 ? 11.915 -8.901 -6.687 1.00 77.12 102 ASN A N 1
ATOM 824 C CA . ASN A 1 102 ? 11.757 -10.271 -7.161 1.00 77.12 102 ASN A CA 1
ATOM 825 C C . ASN A 1 102 ? 11.186 -11.183 -6.065 1.00 77.12 102 ASN A C 1
ATOM 827 O O . ASN A 1 102 ? 11.313 -10.905 -4.873 1.00 77.12 102 ASN A O 1
ATOM 831 N N . GLY A 1 103 ? 10.602 -12.307 -6.486 1.00 78.56 103 GLY A N 1
ATOM 832 C CA . GLY A 1 103 ? 10.041 -13.323 -5.595 1.00 78.56 103 GLY A CA 1
ATOM 833 C C . GLY A 1 103 ? 8.541 -13.535 -5.792 1.00 78.56 103 GLY A C 1
ATOM 834 O O . GLY A 1 103 ? 7.891 -12.829 -6.554 1.00 78.56 103 GLY A O 1
ATOM 835 N N . SER A 1 104 ? 8.005 -14.564 -5.133 1.00 81.81 104 SER A N 1
ATOM 836 C CA . SER A 1 104 ? 6.570 -14.884 -5.147 1.00 81.81 104 SER A CA 1
ATOM 837 C C . SER A 1 104 ? 5.766 -14.117 -4.098 1.00 81.81 104 SER A C 1
ATOM 839 O O . SER A 1 104 ? 4.547 -14.011 -4.219 1.00 81.81 104 SER A O 1
ATOM 841 N N . ASP A 1 105 ? 6.441 -13.630 -3.058 1.00 90.81 105 ASP A N 1
ATOM 842 C CA . ASP A 1 105 ? 5.820 -12.982 -1.909 1.00 90.81 105 ASP A CA 1
ATOM 843 C C . ASP A 1 105 ? 6.022 -11.470 -2.009 1.00 90.81 105 ASP A C 1
ATOM 845 O O . ASP A 1 105 ? 7.126 -11.017 -2.309 1.00 90.81 105 ASP A O 1
ATOM 849 N N . CYS A 1 106 ? 4.983 -10.697 -1.698 1.00 93.62 106 CYS A N 1
ATOM 850 C CA . CYS A 1 106 ? 5.089 -9.248 -1.582 1.00 93.62 106 CYS A CA 1
ATOM 851 C C . CYS A 1 106 ? 5.533 -8.886 -0.164 1.00 93.62 106 CYS A C 1
ATOM 853 O O . CYS A 1 106 ? 4.834 -9.165 0.818 1.00 93.62 106 CYS A O 1
ATOM 855 N N . MET A 1 107 ? 6.699 -8.256 -0.051 1.00 94.12 107 MET A N 1
ATOM 856 C CA . MET A 1 107 ? 7.271 -7.853 1.228 1.00 94.12 107 MET A CA 1
ATOM 857 C C . MET A 1 107 ? 6.904 -6.399 1.525 1.00 94.12 107 MET A C 1
ATOM 859 O O . MET A 1 107 ? 7.404 -5.475 0.884 1.00 94.12 107 MET A O 1
ATOM 863 N N . VAL A 1 108 ? 6.072 -6.184 2.542 1.00 95.38 108 VAL A N 1
ATOM 864 C CA . VAL A 1 108 ? 5.677 -4.847 2.999 1.00 95.38 108 VAL A CA 1
ATOM 865 C C . VAL A 1 108 ? 6.326 -4.506 4.332 1.00 95.38 108 VAL A C 1
ATOM 867 O O . VAL A 1 108 ? 6.677 -5.378 5.122 1.00 95.38 108 VAL A O 1
ATOM 870 N N . LYS A 1 109 ? 6.480 -3.215 4.600 1.00 95.12 109 LYS A N 1
ATOM 871 C CA . LYS A 1 109 ? 6.843 -2.682 5.918 1.00 95.12 109 LYS A CA 1
ATOM 872 C C . LYS A 1 109 ? 6.197 -1.328 6.127 1.00 95.12 109 LYS A C 1
ATOM 874 O O . LYS A 1 109 ? 5.857 -0.661 5.151 1.00 95.12 109 LYS A O 1
ATOM 879 N N . GLU A 1 110 ? 6.078 -0.879 7.370 1.00 95.25 110 GLU A N 1
ATOM 880 C CA . GLU A 1 110 ? 5.722 0.515 7.628 1.00 95.25 110 GLU A CA 1
ATOM 881 C C . GLU A 1 110 ? 6.766 1.448 6.994 1.00 95.25 110 GLU A C 1
ATOM 883 O O . GLU A 1 110 ? 7.977 1.213 7.044 1.00 95.25 110 GLU A O 1
ATOM 888 N N . THR A 1 111 ? 6.306 2.515 6.345 1.00 94.00 111 THR A N 1
ATOM 889 C CA . THR A 1 111 ? 7.218 3.470 5.726 1.00 94.00 111 THR A CA 1
ATOM 890 C C . THR A 1 111 ? 8.034 4.213 6.780 1.00 94.00 111 THR A C 1
ATOM 892 O O . THR A 1 111 ? 7.503 4.903 7.647 1.00 94.00 111 THR A O 1
ATOM 895 N N . ALA A 1 112 ? 9.358 4.190 6.638 1.00 92.62 112 ALA A N 1
ATOM 896 C CA . ALA A 1 112 ? 10.240 5.036 7.441 1.00 92.62 112 ALA A CA 1
ATOM 897 C C . ALA A 1 112 ? 10.051 6.541 7.143 1.00 92.62 112 ALA A C 1
ATOM 899 O O . ALA A 1 112 ? 10.541 7.398 7.883 1.00 92.62 112 ALA A O 1
ATOM 900 N N . ASN A 1 113 ? 9.336 6.894 6.066 1.00 93.19 113 ASN A N 1
ATOM 901 C CA . ASN A 1 113 ? 9.101 8.278 5.684 1.00 93.19 113 ASN A CA 1
ATOM 902 C C . ASN A 1 113 ? 8.078 8.950 6.616 1.00 93.19 113 ASN A C 1
ATOM 904 O O . ASN A 1 113 ? 6.868 8.777 6.472 1.00 93.19 113 ASN A O 1
ATOM 908 N N . GLN A 1 114 ? 8.579 9.743 7.565 1.00 93.06 114 GLN A N 1
ATOM 909 C CA . GLN A 1 114 ? 7.756 10.469 8.537 1.00 93.06 114 GLN A CA 1
ATOM 910 C C . GLN A 1 114 ? 6.745 11.415 7.876 1.00 93.06 114 GLN A C 1
ATOM 912 O O . GLN A 1 114 ? 5.608 11.470 8.320 1.00 93.06 114 GLN A O 1
ATOM 917 N N . GLU A 1 115 ? 7.116 12.101 6.790 1.00 93.12 115 GLU A N 1
ATOM 918 C CA . GLU A 1 115 ? 6.212 13.028 6.094 1.00 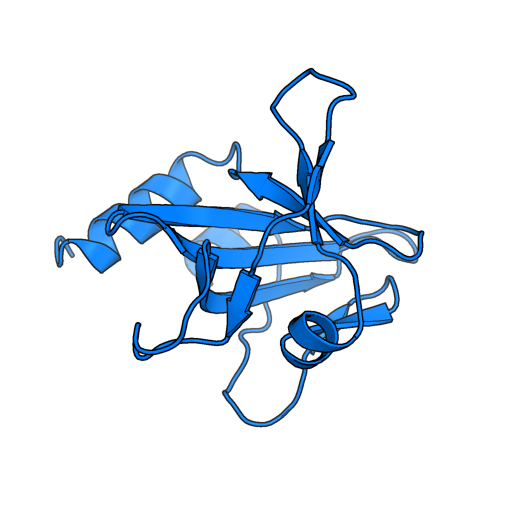93.12 115 GLU A CA 1
ATOM 919 C C . GLU A 1 115 ? 4.992 12.293 5.521 1.00 93.12 115 GLU A C 1
ATOM 921 O O . GLU A 1 115 ? 3.870 12.773 5.655 1.00 93.12 115 GLU A O 1
ATOM 926 N N . VAL A 1 116 ? 5.195 11.101 4.946 1.00 94.31 116 VAL A N 1
ATOM 927 C CA . VAL A 1 116 ? 4.102 10.262 4.429 1.00 94.31 116 VAL A CA 1
ATOM 928 C C . VAL A 1 116 ? 3.205 9.754 5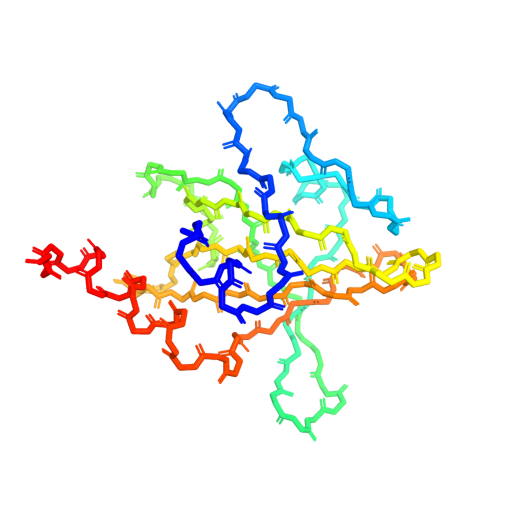.561 1.00 94.31 116 VAL A C 1
ATOM 930 O O . VAL A 1 116 ? 1.985 9.846 5.443 1.00 94.31 116 VAL A O 1
ATOM 933 N N . ARG A 1 117 ? 3.788 9.265 6.665 1.00 95.06 117 ARG A N 1
ATOM 934 C CA . ARG A 1 117 ? 3.017 8.779 7.825 1.00 95.06 117 ARG A CA 1
ATOM 935 C C . ARG A 1 117 ? 2.177 9.879 8.454 1.00 95.06 117 ARG A C 1
ATOM 937 O O . ARG A 1 117 ? 0.973 9.713 8.600 1.00 95.06 117 ARG A O 1
ATOM 944 N N . THR A 1 118 ? 2.800 11.011 8.776 1.00 94.44 118 THR A N 1
ATOM 945 C CA . THR A 1 118 ? 2.116 12.146 9.403 1.00 94.44 118 THR A CA 1
ATOM 946 C C . THR A 1 118 ? 1.033 12.709 8.493 1.00 94.44 118 THR A C 1
ATOM 948 O O . THR A 1 118 ? -0.066 12.978 8.962 1.00 94.44 118 THR A O 1
ATOM 951 N N . ALA A 1 119 ? 1.296 12.845 7.189 1.00 94.12 119 ALA A N 1
ATOM 952 C CA . ALA A 1 119 ? 0.280 13.325 6.258 1.00 94.12 119 ALA A CA 1
ATOM 953 C C . ALA A 1 119 ? -0.935 12.389 6.200 1.00 94.12 119 ALA A C 1
ATOM 955 O O . ALA A 1 119 ? -2.066 12.866 6.185 1.00 94.12 119 ALA A O 1
ATOM 956 N N . PHE A 1 120 ? -0.719 11.072 6.183 1.00 96.00 120 PHE A N 1
ATOM 957 C CA . PHE A 1 120 ? -1.825 10.120 6.170 1.00 96.00 120 PHE A CA 1
ATOM 958 C C . PHE A 1 120 ? -2.605 10.108 7.487 1.00 96.00 120 PHE A C 1
ATOM 960 O O . PHE A 1 120 ? -3.832 10.145 7.449 1.00 96.00 120 PHE A O 1
ATOM 967 N N . ALA A 1 121 ? -1.913 10.132 8.629 1.00 96.00 121 ALA A N 1
ATOM 968 C CA . ALA A 1 121 ? -2.553 10.212 9.940 1.00 96.00 121 ALA A CA 1
ATOM 969 C C . ALA A 1 121 ? -3.436 11.462 10.067 1.00 96.00 121 ALA A C 1
ATOM 971 O O . ALA A 1 121 ? -4.607 11.355 10.414 1.00 96.00 121 ALA A O 1
ATOM 972 N N . ASN A 1 122 ? -2.920 12.624 9.659 1.00 95.19 122 ASN A N 1
ATOM 973 C CA . ASN A 1 122 ? -3.672 13.877 9.650 1.00 95.19 122 ASN A CA 1
ATOM 974 C C . ASN A 1 122 ? -4.944 13.795 8.788 1.00 95.19 122 ASN A C 1
ATOM 976 O O . ASN A 1 122 ? -6.013 14.213 9.225 1.00 95.19 122 ASN A O 1
ATOM 980 N N . ILE A 1 123 ? -4.848 13.217 7.583 1.00 93.50 123 ILE A N 1
ATOM 981 C CA . ILE A 1 123 ? -6.008 13.017 6.699 1.00 93.50 123 ILE A CA 1
ATOM 982 C C . ILE A 1 123 ? -7.038 12.089 7.353 1.00 93.50 123 ILE A C 1
ATOM 984 O O . ILE A 1 123 ? -8.232 12.374 7.298 1.00 93.50 123 ILE A O 1
ATOM 988 N N . PHE A 1 124 ? -6.586 10.995 7.969 1.00 92.62 124 PHE A N 1
ATOM 989 C CA . PHE A 1 124 ? -7.456 10.022 8.627 1.00 92.62 124 PHE A CA 1
ATOM 990 C C . PHE A 1 124 ? -8.195 10.620 9.833 1.00 92.62 124 PHE A C 1
ATOM 992 O O . PHE A 1 124 ? -9.384 10.371 10.013 1.00 92.62 124 PHE A O 1
ATOM 999 N N . GLU A 1 125 ? -7.519 11.457 10.619 1.00 92.44 125 GLU A N 1
ATOM 1000 C CA . GLU A 1 125 ? -8.096 12.161 11.771 1.00 92.44 125 GLU A CA 1
ATOM 1001 C C . GLU A 1 125 ? -8.977 13.365 11.380 1.00 92.44 125 GLU A C 1
ATOM 1003 O O . GLU A 1 125 ? -9.679 13.915 12.227 1.00 92.44 125 GLU A O 1
ATOM 1008 N N . GLY A 1 126 ? -8.956 13.788 10.110 1.00 88.75 126 GLY A N 1
ATOM 1009 C CA . GLY A 1 126 ? -9.669 14.979 9.633 1.00 88.75 126 GLY A CA 1
ATOM 1010 C C . GLY A 1 126 ? -8.953 16.307 9.922 1.00 88.75 126 GLY A C 1
ATOM 1011 O O . GLY A 1 126 ? -9.556 17.373 9.796 1.00 88.75 126 GLY A O 1
ATOM 1012 N N . ASN A 1 127 ? -7.671 16.254 10.280 1.00 76.94 127 ASN A N 1
ATOM 1013 C CA . ASN A 1 127 ? -6.812 17.397 10.571 1.00 76.94 127 ASN A CA 1
ATOM 1014 C C . ASN A 1 127 ? -6.155 17.906 9.269 1.00 76.94 127 ASN A C 1
ATOM 1016 O O . ASN A 1 127 ? -5.030 17.521 8.953 1.00 76.94 127 ASN A O 1
ATOM 1020 N N . ASN A 1 128 ? -6.855 18.741 8.489 1.00 59.00 128 ASN A N 1
ATOM 1021 C CA . ASN A 1 128 ? -6.341 19.341 7.240 1.00 59.00 128 ASN A CA 1
ATOM 1022 C C . ASN A 1 128 ? -5.830 20.774 7.417 1.00 59.00 128 ASN A C 1
ATOM 1024 O O . ASN A 1 128 ? -6.571 21.593 8.003 1.00 59.00 128 ASN A O 1
#